Protein 9CC6 (pdb70)

Organism: Homo sapiens (NCBI:txid9606)

Structure (mmCIF, N/CA/C/O backbone):
data_9CC6
#
_entry.id   9CC6
#
_cell.length_a   38.426
_cell.length_b   42.382
_cell.length_c   40.633
_cell.angle_alpha   90.000
_cell.angle_beta   105.530
_cell.angle_gamma   90.000
#
_symmetry.space_group_name_H-M   'P 1 21 1'
#
loop_
_entity.id
_entity.type
_entity.pdbx_description
1 polymer 'G3bp1 Binder'
2 polymer 'Ras GTPase-activating protein-binding protein 1'
3 water water
#
loop_
_atom_site.group_PDB
_atom_site.id
_atom_site.type_symbol
_atom_site.label_atom_id
_atom_site.label_alt_id
_atom_site.label_comp_id
_atom_site.label_asym_id
_atom_site.label_entity_id
_atom_site.label_seq_id
_atom_site.pdbx_PDB_ins_code
_atom_site.Cartn_x
_atom_site.Cartn_y
_atom_site.Cartn_z
_atom_site.occupancy
_atom_site.B_iso_or_equiv
_atom_site.auth_seq_id
_atom_site.auth_comp_id
_atom_site.auth_asym_id
_atom_site.auth_atom_id
_atom_site.pdbx_PDB_model_num
ATOM 1 N N . MET A 1 4 ? -3.54568 1.08964 21.10986 1.000 49.30950 1 MET A N 1
ATOM 2 C CA . MET A 1 4 ? -4.27391 2.14573 21.81518 1.000 58.13476 1 MET A CA 1
ATOM 3 C C . MET A 1 4 ? -3.86694 2.31609 23.29253 1.000 62.65258 1 MET A C 1
ATOM 4 O O . MET A 1 4 ? -3.66577 3.45520 23.70946 1.000 71.05081 1 MET A O 1
ATOM 9 N N . PRO A 1 5 ? -3.75797 1.23320 24.07279 1.000 58.84758 2 PRO A N 1
ATOM 10 C CA . PRO A 1 5 ? -3.32597 1.37489 25.47515 1.000 50.22215 2 PRO A CA 1
ATOM 11 C C . PRO A 1 5 ? -2.07467 2.23333 25.57467 1.000 44.76115 2 PRO A C 1
ATOM 12 O O . PRO A 1 5 ? -1.07438 1.96620 24.89569 1.000 48.54861 2 PRO A O 1
ATOM 16 N N . PRO A 1 6 ? -2.09712 3.29890 26.38478 1.000 47.81272 3 PRO A N 1
ATOM 17 C CA . PRO A 1 6 ? -0.90313 4.16120 26.50722 1.000 40.96952 3 PRO A CA 1
ATOM 18 C C . PRO A 1 6 ? 0.35689 3.41381 26.87453 1.000 44.57631 3 PRO A C 1
ATOM 19 O O . PRO A 1 6 ? 1.44983 3.83575 26.48168 1.000 41.89742 3 PRO A O 1
ATOM 23 N N . ARG A 1 7 ? 0.23729 2.32727 27.63796 0.888 36.55884 4 ARG A N 1
ATOM 24 C CA . ARG A 1 7 ? 1.39702 1.49360 27.92189 0.888 39.45897 4 ARG A CA 1
ATOM 25 C C . ARG A 1 7 ? 1.98353 0.91913 26.63676 0.888 35.07468 4 ARG A C 1
ATOM 26 O O . ARG A 1 7 ? 3.20569 0.94115 26.43660 0.888 28.15247 4 ARG A O 1
ATOM 34 N N . VAL A 1 8 ? 1.12352 0.41694 25.74399 1.000 42.07943 5 VAL A N 1
ATOM 35 C CA . VAL A 1 8 ? 1.60035 -0.15550 24.48643 1.000 40.23988 5 VAL A CA 1
ATOM 36 C C . VAL A 1 8 ? 2.28829 0.90913 23.64270 1.000 35.60943 5 VAL A C 1
ATOM 37 O O . VAL A 1 8 ? 3.35506 0.66752 23.06478 1.000 38.91953 5 VAL A O 1
ATOM 41 N N . ARG A 1 9 ? 1.69780 2.10447 23.56303 1.000 31.87084 6 ARG A N 1
ATOM 42 C CA . ARG A 1 9 ? 2.33085 3.19136 22.81923 1.000 40.35164 6 ARG A CA 1
ATOM 43 C C . ARG A 1 9 ? 3.71657 3.50195 23.37124 1.000 42.15174 6 ARG A C 1
ATOM 44 O O . ARG A 1 9 ? 4.67799 3.67174 22.61197 1.000 37.85022 6 ARG A O 1
ATOM 52 N N . ARG A 1 10 ? 3.83054 3.58294 24.70025 1.000 39.25621 7 ARG A N 1
ATOM 53 C CA . ARG A 1 10 ? 5.09786 3.93341 25.33114 1.000 39.23740 7 ARG A CA 1
ATOM 54 C C . ARG A 1 10 ? 6.17721 2.90417 25.01732 1.000 33.82787 7 ARG A C 1
ATOM 55 O O . ARG A 1 10 ? 7.32984 3.26429 24.75108 1.000 31.01788 7 ARG A O 1
ATOM 63 N N . ARG A 1 11 ? 5.82155 1.61678 25.03574 1.000 28.91671 8 ARG A N 1
ATOM 64 C CA . ARG A 1 11 ? 6.80520 0.57921 24.74694 1.000 29.40932 8 ARG A CA 1
ATOM 65 C C . ARG A 1 11 ? 7.16541 0.55506 23.26759 1.000 31.51237 8 ARG A C 1
ATOM 66 O O . ARG A 1 11 ? 8.34275 0.42375 22.91306 1.000 31.33754 8 ARG A O 1
ATOM 74 N N . VAL A 1 12 ? 6.16783 0.68047 22.38935 1.000 33.59665 9 VAL A N 1
ATOM 75 C CA . VAL A 1 12 ? 6.44506 0.69956 20.95644 1.000 34.74408 9 VAL A CA 1
ATOM 76 C C . VAL A 1 12 ? 7.24594 1.94180 20.58565 1.000 31.78905 9 VAL A C 1
ATOM 77 O O . VAL A 1 12 ? 8.20728 1.86921 19.81007 1.000 31.87370 9 VAL A O 1
ATOM 81 N N . GLU A 1 13 ? 6.87297 3.09869 21.13859 1.000 32.67963 10 GLU A N 1
ATOM 82 C CA . GLU A 1 13 ? 7.67109 4.30191 20.92970 1.000 34.07129 10 GLU A CA 1
ATOM 83 C C . GLU A 1 13 ? 9.09702 4.11582 21.42781 1.000 33.31821 10 GLU A C 1
ATOM 84 O O . GLU A 1 13 ? 10.04102 4.63699 20.82293 1.000 38.46138 10 GLU A O 1
ATOM 90 N N . GLU A 1 14 ? 9.27570 3.36520 22.51539 1.000 30.58271 11 GLU A N 1
ATOM 91 C CA . GLU A 1 14 ? 10.61901 3.10165 23.02017 1.000 32.32566 11 GLU A CA 1
ATOM 92 C C . GLU A 1 14 ? 11.36664 2.13517 22.11028 1.000 30.65908 11 GLU A C 1
ATOM 93 O O . GLU A 1 14 ? 12.52595 2.37387 21.75190 1.000 35.48361 11 GLU A O 1
ATOM 99 N N . LEU A 1 15 ? 10.71550 1.03592 21.72262 1.000 29.29867 12 LEU A N 1
ATOM 100 C CA . LEU A 1 15 ? 11.33970 0.09742 20.79631 1.000 31.09768 12 LEU A CA 1
ATOM 101 C C . LEU A 1 15 ? 11.64897 0.75157 19.45760 1.000 28.54961 12 LEU A C 1
ATOM 102 O O . LEU A 1 15 ? 12.66111 0.42352 18.82802 1.000 27.32674 12 LEU A O 1
ATOM 107 N N . LEU A 1 16 ? 10.79576 1.67543 19.00705 1.000 30.19388 13 LEU A N 1
ATOM 108 C CA . LEU A 1 16 ? 11.08147 2.40016 17.77332 1.000 32.69713 13 LEU A CA 1
ATOM 109 C C . LEU A 1 16 ? 12.27578 3.32646 17.94491 1.000 35.34724 13 LEU A C 1
ATOM 110 O O . LEU A 1 16 ? 13.08467 3.48277 17.02244 1.000 37.71851 13 LEU A O 1
ATOM 115 N N . ARG A 1 17 ? 12.40263 3.95290 19.11592 1.000 34.78131 14 ARG A N 1
ATOM 116 C CA . ARG A 1 17 ? 13.53496 4.84176 19.34037 1.000 36.71700 14 ARG A CA 1
ATOM 117 C C . ARG A 1 17 ? 14.84185 4.06451 19.41173 1.000 30.15098 14 ARG A C 1
ATOM 118 O O . ARG A 1 17 ? 15.88219 4.55953 18.96754 1.000 31.41901 14 ARG A O 1
ATOM 126 N N . ARG A 1 18 ? 14.81323 2.84467 19.95441 1.000 31.63620 15 ARG A N 1
ATOM 127 C CA . ARG A 1 18 ? 15.98949 1.98643 19.86077 1.000 35.45086 15 ARG A CA 1
ATOM 128 C C . ARG A 1 18 ? 16.24039 1.57319 18.41555 1.000 39.40266 15 ARG A C 1
ATOM 129 O O . ARG A 1 18 ? 17.39471 1.44359 17.99216 1.000 42.41382 15 ARG A O 1
ATOM 137 N N . ALA A 1 19 ? 15.16843 1.37167 17.64236 1.000 37.53590 16 ALA A N 1
ATOM 138 C CA . ALA A 1 19 ? 15.31750 0.99604 16.24014 1.000 39.69859 16 ALA A CA 1
ATOM 139 C C . ALA A 1 19 ? 15.97342 2.11034 15.43621 1.000 38.74707 16 ALA A C 1
ATOM 140 O O . ALA A 1 19 ? 16.83272 1.84660 14.58771 1.000 39.57386 16 ALA A O 1
ATOM 142 N N . ARG A 1 20 ? 15.58280 3.36216 15.68558 1.000 37.11518 17 ARG A N 1
ATOM 143 C CA . ARG A 1 20 ? 16.18707 4.47051 14.95662 1.000 29.28046 17 ARG A CA 1
ATOM 144 C C . ARG A 1 20 ? 17.60016 4.75764 15.44574 1.000 36.46838 17 ARG A C 1
ATOM 145 O O . ARG A 1 20 ? 18.41547 5.29958 14.69182 1.000 40.98068 17 ARG A O 1
ATOM 153 N N . GLU A 1 21 ? 17.91147 4.40286 16.69427 1.000 39.35449 18 GLU A N 1
ATOM 154 C CA . GLU A 1 21 ? 19.29348 4.47844 17.15600 1.000 42.16328 18 GLU A CA 1
ATOM 155 C C . GLU A 1 21 ? 20.17143 3.50293 16.38763 1.000 38.83210 18 GLU A C 1
ATOM 156 O O . GLU A 1 21 ? 21.21056 3.88097 15.83500 1.000 47.24723 18 GLU A O 1
ATOM 162 N N . LEU A 1 22 ? 19.76140 2.23517 16.34284 1.000 37.92505 19 LEU A N 1
ATOM 163 C CA . LEU A 1 22 ? 20.56756 1.21699 15.68244 1.000 38.16180 19 LEU A CA 1
ATOM 164 C C . LEU A 1 22 ? 20.71525 1.50778 14.19482 1.000 44.88290 19 LEU A C 1
ATOM 165 O O . LEU A 1 22 ? 21.79223 1.30729 13.62261 1.000 49.82095 19 LEU A O 1
ATOM 170 N N . ALA A 1 23 ? 19.64705 1.99494 13.55576 1.000 38.45394 20 ALA A N 1
ATOM 171 C CA . ALA A 1 23 ? 19.69379 2.27328 12.12250 1.000 45.31440 20 ALA A CA 1
ATOM 172 C C . ALA A 1 23 ? 20.80033 3.26552 11.78732 1.000 44.16293 20 ALA A C 1
ATOM 173 O O . ALA A 1 23 ? 21.56232 3.06425 10.83468 1.000 43.64453 20 ALA A O 1
ATOM 175 N N . GLU A 1 24 ? 20.91311 4.34196 12.56684 1.000 39.94432 21 GLU A N 1
ATOM 176 C CA . GLU A 1 24 ? 21.97276 5.30984 12.31007 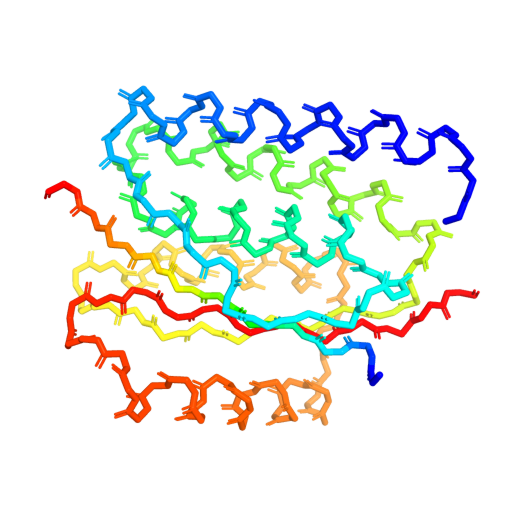1.000 49.60516 21 GLU A CA 1
ATOM 177 C C . GLU A 1 24 ? 23.32794 4.81465 12.80256 1.000 51.09789 21 GLU A C 1
ATOM 178 O O . GLU A 1 24 ? 24.35936 5.18045 12.22661 1.000 55.94156 21 GLU A O 1
ATOM 184 N N . GLU A 1 25 ? 23.35117 3.99105 13.85671 0.880 41.21367 22 GLU A N 1
ATOM 185 C CA . GLU A 1 25 ? 24.59767 3.34263 14.25437 0.880 43.26679 22 GLU A CA 1
ATOM 186 C C . GLU A 1 25 ? 25.15538 2.48334 13.12895 0.880 47.80605 22 GLU A C 1
ATOM 187 O O . GLU A 1 25 ? 26.37673 2.33946 13.00036 0.880 50.27558 22 GLU A O 1
ATOM 193 N N . LEU A 1 26 ? 24.27803 1.90821 12.30832 1.000 49.67829 23 LEU A N 1
ATOM 194 C CA . LEU A 1 26 ? 24.67334 1.08675 11.17590 1.000 51.29273 23 LEU A CA 1
ATOM 195 C C . LEU A 1 26 ? 24.66790 1.84735 9.85732 1.000 48.96500 23 LEU A C 1
ATOM 196 O O . LEU A 1 26 ? 25.17714 1.32574 8.86215 1.000 50.07500 23 LEU A O 1
ATOM 201 N N . GLY A 1 27 ? 24.10810 3.05419 9.82243 1.000 45.17215 24 GLY A N 1
ATOM 202 C CA . GLY A 1 27 ? 24.05779 3.81557 8.58956 1.000 43.08513 24 GLY A CA 1
ATOM 203 C C . GLY A 1 27 ? 22.96829 3.38947 7.63355 1.000 48.47756 24 GLY A C 1
ATOM 204 O O . GLY A 1 27 ? 23.08843 3.61107 6.42380 1.000 56.87237 24 GLY A O 1
ATOM 205 N N . ILE A 1 28 ? 21.90537 2.78253 8.14276 1.000 50.80886 25 ILE A N 1
ATOM 206 C CA . ILE A 1 28 ? 20.80181 2.28151 7.33426 1.000 47.45292 25 ILE A CA 1
ATOM 207 C C . ILE A 1 28 ? 19.68560 3.31080 7.36469 1.000 49.56598 25 ILE A C 1
ATOM 208 O O . ILE A 1 28 ? 19.35765 3.85471 8.42594 1.000 48.01206 25 ILE A O 1
ATOM 213 N N . ARG A 1 29 ? 19.11480 3.60126 6.20071 0.905 51.49174 26 ARG A N 1
ATOM 214 C CA . ARG A 1 29 ? 18.09325 4.63020 6.06951 0.905 43.67826 26 ARG A CA 1
ATOM 215 C C . ARG A 1 29 ? 16.74981 3.98470 5.77961 0.905 44.78781 26 ARG A C 1
ATOM 216 O O . ARG A 1 29 ? 16.63232 3.17842 4.85222 0.905 50.04505 26 ARG A O 1
ATOM 224 N N . VAL A 1 30 ? 15.74224 4.35189 6.56564 1.000 42.63789 27 VAL A N 1
ATOM 225 C CA . VAL A 1 30 ? 14.37823 3.87576 6.38690 1.000 41.36734 27 VAL A CA 1
ATOM 226 C C . VAL A 1 30 ? 13.49685 5.08644 6.12047 1.000 47.62689 27 VAL A C 1
ATOM 227 O O . VAL A 1 30 ? 13.62688 6.11830 6.79083 1.000 47.58303 27 VAL A O 1
ATOM 231 N N . GLU A 1 31 ? 12.64159 4.98143 5.10972 0.771 34.35010 28 GLU A N 1
ATOM 232 C CA . GLU A 1 31 ? 11.66994 6.02253 4.80120 0.771 38.23832 28 GLU A CA 1
ATOM 233 C C . GLU A 1 31 ? 10.29233 5.37853 4.75467 0.771 38.66928 28 GLU A C 1
ATOM 234 O O . GLU A 1 31 ? 9.95765 4.67806 3.79266 0.771 40.70891 28 GLU A O 1
ATOM 240 N N . VAL A 1 32 ? 9.50743 5.60189 5.80592 1.000 38.42413 29 VAL A N 1
ATOM 241 C CA . VAL A 1 32 ? 8.12173 5.15487 5.85512 1.000 38.03896 29 VAL A CA 1
ATOM 242 C C . VAL A 1 32 ? 7.32980 5.93647 4.81647 1.000 41.30056 29 VAL A C 1
ATOM 243 O O . VAL A 1 32 ? 6.87308 7.05544 5.07778 1.000 41.46413 29 VAL A O 1
ATOM 247 N N . LEU A 1 33 ? 7.17200 5.34763 3.62847 1.000 39.52477 30 LEU A N 1
ATOM 248 C CA . LEU A 1 33 ? 6.53917 6.05140 2.51783 1.000 39.42375 30 LEU A CA 1
ATOM 249 C C . LEU A 1 33 ? 5.11805 6.47500 2.85807 1.000 45.23768 30 LEU A C 1
ATOM 250 O O . LEU A 1 33 ? 4.72070 7.61528 2.59223 1.000 52.52234 30 LEU A O 1
ATOM 255 N N . GLU A 1 34 ? 4.33724 5.56913 3.43857 0.959 45.38944 31 GLU A N 1
ATOM 256 C CA . GLU A 1 34 ? 2.91062 5.78402 3.61307 0.959 44.66507 31 GLU A CA 1
ATOM 257 C C . GLU A 1 34 ? 2.42771 4.91713 4.76353 0.959 42.30927 31 GLU A C 1
ATOM 258 O O . GLU A 1 34 ? 2.89327 3.78764 4.93218 0.959 44.35142 31 GLU A O 1
ATOM 264 N N . VAL A 1 35 ? 1.48804 5.44705 5.53923 1.000 42.94238 32 VAL A N 1
ATOM 265 C CA . VAL A 1 35 ? 0.94708 4.73470 6.68767 1.000 45.28190 32 VAL A CA 1
ATOM 266 C C . VAL A 1 35 ? -0.39011 5.36745 7.04105 1.000 42.38524 32 VAL A C 1
ATOM 267 O O . VAL A 1 35 ? -0.55620 6.58491 6.94149 1.000 42.66294 32 VAL A O 1
ATOM 271 N N . ASP A 1 36 ? -1.35389 4.53300 7.41045 1.000 41.28793 33 ASP A N 1
ATOM 272 C CA . ASP A 1 36 ? -2.58346 5.03396 8.00121 1.000 44.30684 33 ASP A CA 1
ATOM 273 C C . ASP A 1 36 ? -2.22575 5.78338 9.27816 1.000 49.13697 33 ASP A C 1
ATOM 274 O O . ASP A 1 36 ? -1.63255 5.18696 10.18693 1.000 45.63637 33 ASP A O 1
ATOM 279 N N . PRO A 1 37 ? -2.55723 7.07146 9.39125 1.000 57.06703 34 PRO A N 1
ATOM 280 C CA . PRO A 1 37 ? -2.22695 7.81240 10.62131 1.000 46.94322 34 PRO A CA 1
ATOM 281 C C . PRO A 1 37 ? -2.89455 7.26106 11.86895 1.000 46.82563 34 PRO A C 1
ATOM 282 O O . PRO A 1 37 ? -2.40977 7.52118 12.97768 1.000 58.39218 34 PRO A O 1
ATOM 286 N N . GLU A 1 3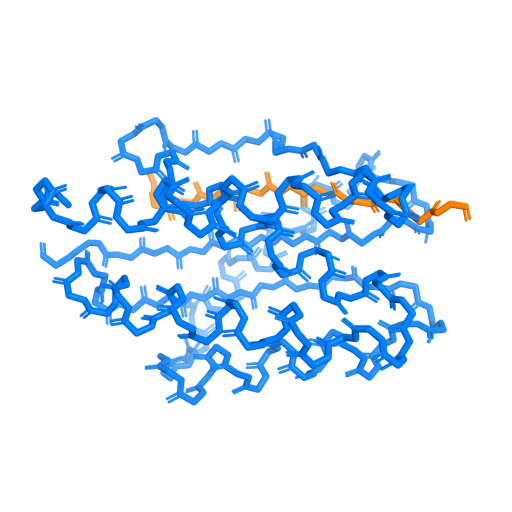8 ? -3.99439 6.51636 11.73083 0.821 50.20223 35 GLU A N 1
ATOM 287 C CA . GLU A 1 38 ? -4.61151 5.88758 12.89224 0.821 49.81183 35 GLU A CA 1
ATOM 288 C C . GLU A 1 38 ? -3.72307 4.80996 13.49994 0.821 52.22596 35 GLU A C 1
ATOM 289 O O . GLU A 1 38 ? -3.95322 4.40436 14.64506 0.821 55.44222 35 GLU A O 1
ATOM 295 N N . TYR A 1 39 ? -2.72638 4.33099 12.75696 1.000 50.02598 36 TYR A N 1
ATOM 296 C CA . TYR A 1 39 ? -1.82338 3.27967 13.21229 1.000 40.97454 36 TYR A CA 1
ATOM 297 C C . TYR A 1 39 ? -0.39805 3.60678 12.79761 1.000 30.73507 36 TYR A C 1
ATOM 298 O O . TYR A 1 39 ? 0.36509 2.73226 12.37714 1.000 46.67443 36 TYR A O 1
ATOM 307 N N . GLU A 1 40 ? -0.02154 4.87996 12.92060 1.000 30.16219 37 GLU A N 1
ATOM 308 C CA . GLU A 1 40 ? 1.28711 5.32702 12.45634 1.000 35.46994 37 GLU A CA 1
ATOM 309 C C . GLU A 1 40 ? 2.40967 4.66406 13.24087 1.000 33.73653 37 GLU A C 1
ATOM 310 O O . GLU A 1 40 ? 3.30268 4.03679 12.66125 1.000 38.46841 37 GLU A O 1
ATOM 316 N N . LEU A 1 41 ? 2.37682 4.79568 14.56884 1.000 29.71531 38 LEU A N 1
ATOM 317 C CA . LEU A 1 41 ? 3.47015 4.29886 15.39847 1.000 32.63395 38 LEU A CA 1
ATOM 318 C C . LEU A 1 41 ? 3.64482 2.79519 15.24605 1.000 27.30656 38 LEU A C 1
ATOM 319 O O . LEU A 1 41 ? 4.77099 2.30010 15.11895 1.000 32.99125 38 LEU A O 1
ATOM 324 N N . GLU A 1 42 ? 2.53943 2.05441 15.25841 1.000 21.99445 39 GLU A N 1
ATOM 325 C CA . GLU A 1 42 ? 2.59530 0.60647 15.09397 1.000 28.39098 39 GLU A CA 1
ATOM 326 C C . GLU A 1 42 ? 3.26662 0.23306 13.77639 1.000 31.10949 39 GLU A C 1
ATOM 327 O O . GLU A 1 42 ? 4.28044 -0.47548 13.75238 1.000 34.13865 39 GLU A O 1
ATOM 333 N N . LEU A 1 43 ? 2.71417 0.72184 12.66459 1.000 27.81758 40 LEU A N 1
ATOM 334 C CA . LEU A 1 43 ? 3.26651 0.41043 11.35190 1.000 29.25699 40 LEU A CA 1
ATOM 335 C C . LEU A 1 43 ? 4.70054 0.91165 11.21666 1.000 30.35676 40 LEU A C 1
ATOM 336 O O . LEU A 1 43 ? 5.56894 0.19444 10.70719 1.000 35.86101 40 LEU A O 1
ATOM 341 N N . THR A 1 44 ? 4.97549 2.12874 11.69203 1.000 27.59808 41 THR A N 1
ATOM 342 C CA . THR A 1 44 ? 6.32518 2.67655 11.58139 1.000 28.20676 41 THR A CA 1
ATOM 343 C C . THR A 1 44 ? 7.34203 1.79938 12.29837 1.000 26.66155 41 THR A C 1
ATOM 344 O O . THR A 1 44 ? 8.45136 1.58744 11.79529 1.000 27.02092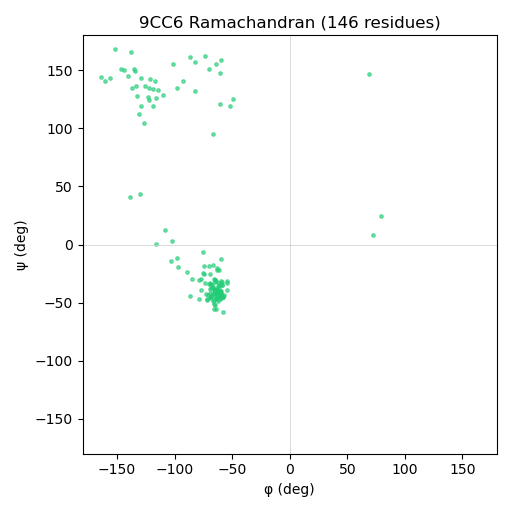 41 THR A O 1
ATOM 348 N N . ALA A 1 45 ? 6.98293 1.27502 13.47345 1.000 29.73823 42 ALA A N 1
ATOM 349 C CA . ALA A 1 45 ? 7.93728 0.47931 14.23810 1.000 22.71142 42 ALA A CA 1
ATOM 350 C C . ALA A 1 45 ? 8.19630 -0.86241 13.56974 1.000 22.68291 42 ALA A C 1
ATOM 351 O O . ALA A 1 45 ? 9.34798 -1.30476 13.47667 1.000 23.52555 42 ALA A O 1
ATOM 353 N N . VAL A 1 46 ? 7.13880 -1.52490 13.10038 1.000 21.66758 43 VAL A N 1
ATOM 354 C CA . VAL A 1 46 ? 7.31237 -2.78677 12.38684 1.000 26.37597 43 VAL A CA 1
ATOM 355 C C . VAL A 1 46 ? 8.08700 -2.56241 11.09482 1.000 27.10359 43 VAL A C 1
ATOM 356 O O . VAL A 1 46 ? 9.02726 -3.30152 10.77906 1.000 25.66622 43 VAL A O 1
ATOM 360 N N . ILE A 1 47 ? 7.70980 -1.53030 10.33345 1.000 26.22586 44 ILE A N 1
ATOM 361 C CA . ILE A 1 47 ? 8.35976 -1.27215 9.04890 1.000 27.52318 44 ILE A CA 1
ATOM 362 C C . ILE A 1 47 ? 9.83140 -0.93329 9.24979 1.000 28.78610 44 ILE A C 1
ATOM 363 O O . ILE A 1 47 ? 10.69840 -1.40123 8.50268 1.000 32.08740 44 ILE A O 1
ATOM 368 N N . THR A 1 48 ? 10.13952 -0.12534 10.26615 1.000 25.84369 45 THR A N 1
ATOM 369 C CA . THR A 1 48 ? 11.52776 0.25240 10.51284 1.000 27.19674 45 THR A CA 1
ATOM 370 C C . THR A 1 48 ? 12.35243 -0.93988 10.98612 1.000 29.52288 45 THR A C 1
ATOM 371 O O . THR A 1 48 ? 13.47590 -1.15361 10.51316 1.000 28.74517 45 THR A O 1
ATOM 375 N N . LEU A 1 49 ? 11.81391 -1.72862 11.91876 1.000 27.65784 46 LEU A N 1
ATOM 376 C CA . LEU A 1 49 ? 12.55491 -2.88145 12.41834 1.000 24.00804 46 LEU A CA 1
ATOM 377 C C . LEU A 1 49 ? 12.69283 -3.95857 11.35041 1.000 28.11030 46 LEU A C 1
ATOM 378 O O . LEU A 1 49 ? 13.77792 -4.52592 11.17188 1.000 30.53493 46 LEU A O 1
ATOM 383 N N . ALA A 1 50 ? 11.60924 -4.25019 10.62444 1.000 31.52973 47 ALA A N 1
ATOM 384 C CA . ALA A 1 50 ? 11.68683 -5.24486 9.55740 1.000 27.61764 47 ALA A CA 1
ATOM 385 C C . ALA A 1 50 ? 12.70277 -4.83886 8.49922 1.000 27.01121 47 ALA A C 1
ATOM 386 O O . ALA A 1 50 ? 13.47065 -5.67544 8.01074 1.000 31.97393 47 ALA A O 1
ATOM 388 N N . ILE A 1 51 ? 12.72718 -3.55630 8.13773 1.000 29.28587 48 ILE A N 1
ATOM 389 C CA . ILE A 1 51 ? 13.70883 -3.07464 7.17165 1.000 31.49313 48 ILE A CA 1
ATOM 390 C C . ILE A 1 51 ? 15.11427 -3.17270 7.74857 1.000 32.57063 48 ILE A C 1
ATOM 391 O O . ILE A 1 51 ? 16.04072 -3.66267 7.09269 1.000 32.07649 48 ILE A O 1
ATOM 396 N N . LEU A 1 52 ? 15.29324 -2.70570 8.98569 1.000 33.62265 49 LEU A N 1
ATOM 397 C CA . LEU A 1 52 ? 16.61863 -2.71472 9.59271 1.000 31.00782 49 LEU A CA 1
ATOM 398 C C . LEU A 1 52 ? 17.14974 -4.13515 9.73447 1.000 34.39893 49 LEU A C 1
ATOM 399 O O . LEU A 1 52 ? 18.35217 -4.37327 9.57795 1.000 37.56233 49 LEU A O 1
ATOM 404 N N . ALA A 1 53 ? 16.26558 -5.09519 10.02132 1.000 30.84922 50 ALA A N 1
ATOM 405 C CA . ALA A 1 53 ? 16.69789 -6.47937 10.18266 1.000 29.72498 50 ALA A CA 1
ATOM 406 C C . ALA A 1 53 ? 17.15608 -7.09055 8.86317 1.000 38.18738 50 ALA A C 1
ATOM 407 O O . ALA A 1 53 ? 18.06543 -7.92806 8.85512 1.000 45.61069 50 ALA A O 1
ATOM 409 N N . VAL A 1 54 ? 16.54768 -6.69474 7.74251 1.000 28.58167 51 VAL A N 1
ATOM 410 C CA . VAL A 1 54 ? 16.99152 -7.22140 6.45539 1.000 31.35200 51 VAL A CA 1
ATOM 411 C C . VAL A 1 54 ? 18.32400 -6.60230 6.05434 1.000 40.46982 51 VAL A C 1
ATOM 412 O O . VAL A 1 54 ? 19.15887 -7.25945 5.41813 1.000 45.91896 51 VAL A O 1
ATOM 416 N N . LEU A 1 55 ? 18.55751 -5.34492 6.42973 1.000 39.32976 52 LEU A N 1
ATOM 417 C CA . LEU A 1 55 ? 19.71796 -4.60420 5.95656 1.000 43.14010 52 LEU A CA 1
ATOM 418 C C . LEU A 1 55 ? 20.89185 -4.61592 6.92565 1.000 38.50976 52 LEU A C 1
ATOM 419 O O . LEU A 1 55 ? 22.01958 -4.33737 6.50388 1.000 47.29412 52 LEU A O 1
ATOM 424 N N . ALA A 1 56 ? 20.66139 -4.92381 8.20275 1.000 39.62355 53 ALA A N 1
ATOM 425 C CA . ALA A 1 56 ? 21.73855 -4.91869 9.17999 1.000 42.57859 53 ALA A CA 1
ATOM 426 C C . ALA A 1 56 ? 22.77918 -5.98429 8.83763 1.000 45.89227 53 ALA A C 1
ATOM 427 O O . ALA A 1 56 ? 22.47431 -6.96683 8.15409 1.000 46.94643 53 ALA A O 1
ATOM 429 N N . PRO A 1 57 ? 24.01943 -5.80268 9.28573 1.000 48.24172 54 PRO A N 1
ATOM 430 C CA . PRO A 1 57 ? 25.01118 -6.86069 9.12237 1.000 44.24846 54 PRO A CA 1
ATOM 431 C C . PRO A 1 57 ? 24.55787 -8.11684 9.83677 1.000 51.07940 54 PRO A C 1
ATOM 432 O O . PRO A 1 57 ? 23.87742 -8.05305 10.87597 1.000 38.85232 54 PRO A O 1
ATOM 436 N N . PRO A 1 58 ? 24.91097 -9.29482 9.30842 1.000 52.05308 55 PRO A N 1
ATOM 437 C CA . PRO A 1 58 ? 24.42476 -10.54504 9.91554 1.000 47.14100 55 PRO A CA 1
ATOM 438 C C . PRO A 1 58 ? 24.74125 -10.67064 11.39506 1.000 51.68931 55 PRO A C 1
ATOM 439 O O . PRO A 1 58 ? 23.94167 -11.24828 12.14183 1.000 55.42227 55 PRO A O 1
ATOM 443 N N . GLU A 1 59 ? 25.87753 -10.13982 11.84971 0.675 45.52703 56 GLU A N 1
ATOM 444 C CA . GLU A 1 59 ? 26.21645 -10.24699 13.26293 0.675 49.61633 56 GLU A CA 1
ATOM 445 C C . GLU A 1 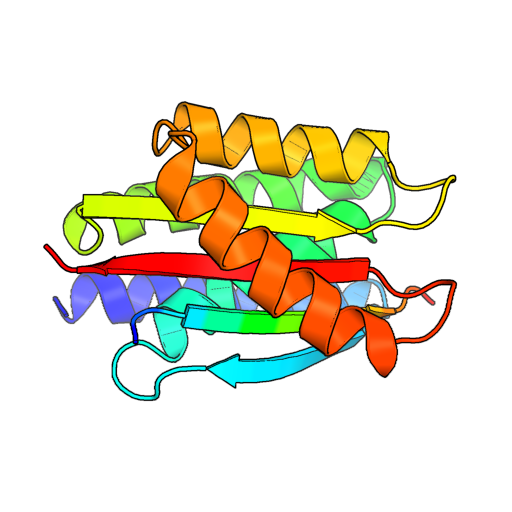59 ? 25.38369 -9.31183 14.12814 0.675 48.62274 56 GLU A C 1
ATOM 446 O O . GLU A 1 59 ? 25.29990 -9.52319 15.34229 0.675 47.01370 56 GLU A O 1
ATOM 452 N N . ARG A 1 60 ? 24.77074 -8.28869 13.53628 1.000 46.54986 57 ARG A N 1
ATOM 453 C CA . ARG A 1 60 ? 23.94251 -7.33709 14.26431 1.000 42.03677 57 ARG A CA 1
ATOM 454 C C . ARG A 1 60 ? 22.45185 -7.58997 14.08460 1.000 37.26879 57 ARG A C 1
ATOM 455 O O . ARG A 1 60 ? 21.63874 -6.82591 14.61438 1.000 30.14680 57 ARG A O 1
ATOM 463 N N . GLN A 1 61 ? 22.07472 -8.64374 13.35761 1.000 33.57546 58 GLN A N 1
ATOM 464 C CA . GLN A 1 61 ? 20.67791 -8.83456 12.98889 1.000 31.31339 58 GLN A CA 1
ATOM 465 C C . GLN A 1 61 ? 19.83875 -9.40137 14.12541 1.000 32.15236 58 GLN A C 1
ATOM 466 O O . GLN A 1 61 ? 18.64117 -9.10672 14.20123 1.000 33.96728 58 GLN A O 1
ATOM 472 N N . ASP A 1 62 ? 20.42758 -10.20816 15.01155 1.000 35.33358 59 ASP A N 1
ATOM 473 C CA . ASP A 1 62 ? 19.64038 -10.77480 16.10285 1.000 36.78363 59 ASP A CA 1
ATOM 474 C C . ASP A 1 62 ? 19.13006 -9.69141 17.04315 1.000 37.77967 59 ASP A C 1
ATOM 475 O O . ASP A 1 62 ? 17.98835 -9.75964 17.51232 1.000 42.54413 59 ASP A O 1
ATOM 480 N N . GLU A 1 63 ? 19.96078 -8.68723 17.33888 1.000 35.53632 60 GLU A N 1
ATOM 481 C CA . GLU A 1 63 ? 19.50840 -7.59679 18.19824 1.000 34.21915 60 GLU A CA 1
ATOM 482 C C . GLU A 1 63 ? 18.32299 -6.86731 17.57797 1.000 31.15715 60 GLU A C 1
ATOM 483 O O . GLU A 1 63 ? 17.36398 -6.51874 18.27614 1.000 31.42735 60 GLU A O 1
ATOM 489 N N . VAL A 1 64 ? 18.36492 -6.63451 16.26520 1.000 29.89688 61 VAL A N 1
ATOM 490 C CA . VAL A 1 64 ? 17.21019 -6.05842 15.58395 1.000 30.38243 61 VAL A CA 1
ATOM 491 C C . VAL A 1 64 ? 16.04980 -7.04621 15.59212 1.000 29.44817 61 VAL A C 1
ATOM 492 O O . VAL A 1 64 ? 14.91455 -6.69394 15.93390 1.000 28.76822 61 VAL A O 1
ATOM 496 N N . LEU A 1 65 ? 16.31881 -8.30116 15.21638 1.000 30.92379 62 LEU A N 1
ATOM 497 C CA . LEU A 1 65 ? 15.27819 -9.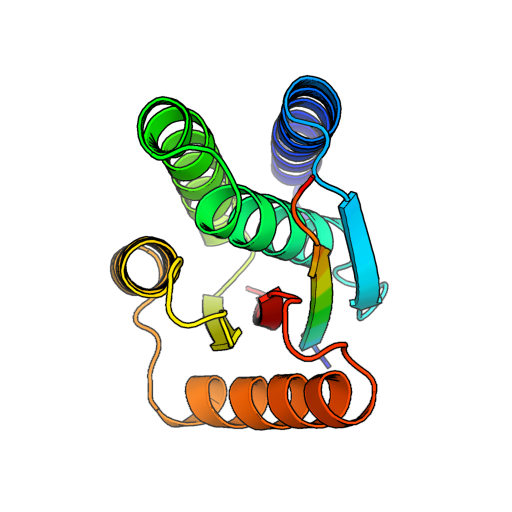32377 15.25462 1.000 31.31412 62 LEU A CA 1
ATOM 498 C C . LEU A 1 65 ? 14.71307 -9.48873 16.65666 1.000 32.50571 62 LEU A C 1
ATOM 499 O O . LEU A 1 65 ? 13.51636 -9.75454 16.81698 1.000 35.97879 62 LEU A O 1
ATOM 504 N N . GLU A 1 66 ? 15.54998 -9.33001 17.68210 1.000 31.58883 63 GLU A N 1
ATOM 505 C CA . GLU A 1 66 ? 15.04342 -9.34821 19.04875 1.000 32.74403 63 GLU A CA 1
ATOM 506 C C . GLU A 1 66 ? 14.10337 -8.17108 19.28898 1.000 36.19551 63 GLU A C 1
ATOM 507 O O . GLU A 1 66 ? 13.00514 -8.33992 19.83159 1.000 38.69409 63 GLU A O 1
ATOM 513 N N . LEU A 1 67 ? 14.50988 -6.97039 18.86251 1.000 29.12952 64 LEU A N 1
ATOM 514 C CA . LEU A 1 67 ? 13.63961 -5.80290 18.97499 1.000 30.19366 64 LEU A CA 1
ATOM 515 C C . LEU A 1 67 ? 12.31054 -6.02229 18.25923 1.000 32.18097 64 LEU A C 1
ATOM 516 O O . LEU A 1 67 ? 11.24850 -5.66929 18.78641 1.000 30.69806 64 LEU A O 1
ATOM 521 N N . LEU A 1 68 ? 12.34565 -6.59545 17.05293 1.000 29.82500 65 LEU A N 1
ATOM 522 C CA . LEU A 1 68 ? 11.10352 -6.82150 16.31911 1.000 31.16926 65 LEU A CA 1
ATOM 523 C C . LEU A 1 68 ? 10.22369 -7.84691 17.02593 1.000 30.21033 65 LEU A C 1
ATOM 524 O O . LEU A 1 68 ? 8.99486 -7.71225 17.03696 1.000 29.31854 65 LEU A O 1
ATOM 529 N N . ARG A 1 69 ? 10.83220 -8.87198 17.62976 1.000 25.78121 66 ARG A N 1
ATOM 530 C CA . ARG A 1 69 ? 10.06099 -9.83394 18.41461 1.000 34.93218 66 ARG A CA 1
ATOM 531 C C . ARG A 1 69 ? 9.35630 -9.14965 19.58169 1.000 28.32523 66 ARG A C 1
ATOM 532 O O . ARG A 1 69 ? 8.16372 -9.37379 19.82153 1.000 28.26808 66 ARG A O 1
ATOM 540 N N . GLU A 1 70 ? 10.08416 -8.30845 20.32221 1.000 29.96783 67 GLU A N 1
ATOM 541 C CA . GLU A 1 70 ? 9.46817 -7.55183 21.40691 1.000 2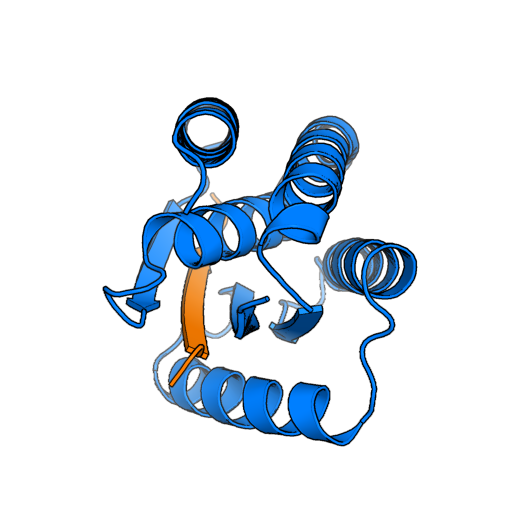4.83559 67 GLU A CA 1
ATOM 542 C C . GLU A 1 70 ? 8.32940 -6.68196 20.89056 1.000 29.85292 67 GLU A C 1
ATOM 543 O O . GLU A 1 70 ? 7.25350 -6.62744 21.49948 1.000 35.31979 67 GLU A O 1
ATOM 549 N N . THR A 1 71 ? 8.54335 -6.00220 19.75992 1.000 29.10813 68 THR A N 1
ATOM 550 C CA . THR A 1 71 ? 7.49310 -5.15754 19.19977 1.000 28.61529 68 THR A CA 1
ATOM 551 C C . THR A 1 71 ? 6.25800 -5.97596 18.85035 1.000 29.30471 68 THR A C 1
ATOM 552 O O . THR A 1 71 ? 5.13026 -5.57380 19.15997 1.000 30.47363 68 THR A O 1
ATOM 556 N N . LEU A 1 72 ? 6.45306 -7.14084 18.22576 1.000 33.74099 69 LEU A N 1
ATOM 557 C CA . LEU A 1 72 ? 5.31727 -7.96291 17.81606 1.000 29.96683 69 LEU A CA 1
ATOM 558 C C . LEU A 1 72 ? 4.54594 -8.49239 19.02040 1.000 31.18330 69 LEU A C 1
ATOM 559 O O . LEU A 1 72 ? 3.31091 -8.55681 18.99002 1.000 32.68373 69 LEU A O 1
ATOM 564 N N . LYS A 1 73 ? 5.25108 -8.86567 20.09378 0.781 32.32191 70 LYS A N 1
ATOM 565 C CA . LYS A 1 73 ? 4.56742 -9.34150 21.29476 0.781 33.46665 70 LYS A CA 1
ATOM 566 C C . LYS A 1 73 ? 3.72757 -8.24092 21.92551 0.781 31.79814 70 LYS A C 1
ATOM 567 O O . LYS A 1 73 ? 2.61874 -8.49461 22.41075 0.781 41.17003 70 LYS A O 1
ATOM 573 N N . THR A 1 74 ? 4.24573 -7.01351 21.94301 1.000 29.50888 71 THR A N 1
ATOM 574 C CA . THR A 1 74 ? 3.47684 -5.89979 22.48495 1.000 35.22351 71 THR A CA 1
ATOM 575 C C . THR A 1 74 ? 2.29583 -5.56524 21.58283 1.000 36.87601 71 THR A C 1
ATOM 576 O O . THR A 1 74 ? 1.16877 -5.38837 22.05876 1.000 43.74785 71 THR A O 1
ATOM 580 N N . LEU A 1 75 ? 2.53197 -5.48589 20.27107 1.000 42.00251 72 LEU A N 1
ATOM 581 C CA . LEU A 1 75 ? 1.44514 -5.20150 19.340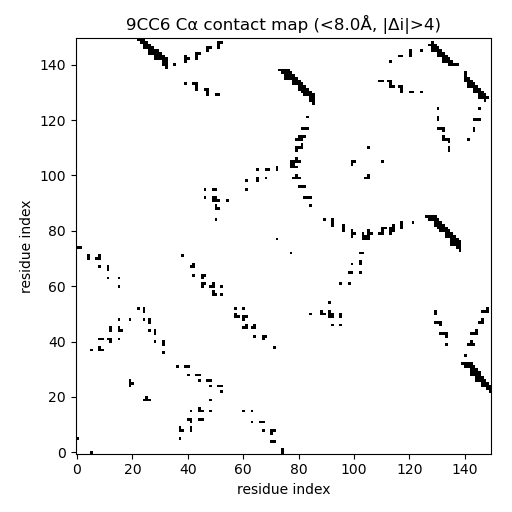78 1.000 39.58242 72 LEU A CA 1
ATOM 582 C C . LEU A 1 75 ? 0.38214 -6.29064 19.34696 1.000 40.27780 72 LEU A C 1
ATOM 583 O O . LEU A 1 75 ? -0.76153 -6.02438 18.96553 1.000 44.43113 72 LEU A O 1
ATOM 588 N N . SER A 1 76 ? 0.72729 -7.50378 19.78941 1.000 46.83485 73 SER A N 1
ATOM 589 C CA . SER A 1 76 ? -0.23358 -8.60015 19.88160 1.000 45.35197 73 SER A CA 1
ATOM 590 C C . SER A 1 76 ? -1.40917 -8.28477 20.79521 1.000 46.30601 73 SER A C 1
ATOM 591 O O . SER A 1 76 ? -2.39379 -9.03235 20.79198 1.000 53.32636 73 SER A O 1
ATOM 594 N N . GLU A 1 77 ? -1.32849 -7.21094 21.57830 1.000 52.24557 74 GLU A N 1
ATOM 595 C CA . GLU A 1 77 ? -2.43759 -6.77579 22.41406 1.000 55.51365 74 GLU A CA 1
ATOM 596 C C . GLU A 1 77 ? -3.37886 -5.81656 21.70072 1.000 57.24540 74 GLU A C 1
ATOM 597 O O . GLU A 1 77 ? -4.54588 -5.70989 22.09342 1.000 62.57287 74 GLU A O 1
ATOM 603 N N . VAL A 1 78 ? -2.90209 -5.11379 20.67430 1.000 53.21190 75 VAL A N 1
ATOM 604 C CA . VAL A 1 78 ? -3.71187 -4.15982 19.92790 1.000 53.19903 75 VAL A CA 1
ATOM 605 C C . VAL A 1 78 ? -3.89232 -4.56137 18.47472 1.000 55.10626 75 VAL A C 1
ATOM 606 O O . VAL A 1 78 ? -4.54277 -3.83090 17.71823 1.000 52.39598 75 VAL A O 1
ATOM 610 N N . VAL A 1 79 ? -3.33398 -5.69486 18.05818 1.000 47.73084 76 VAL A N 1
ATOM 611 C CA . VAL A 1 79 ? -3.36890 -6.13225 16.66828 1.000 48.44556 76 VAL A CA 1
ATOM 612 C C . VAL A 1 79 ? -3.87550 -7.56684 16.63691 1.000 48.85255 76 VAL A C 1
ATOM 613 O O . VAL A 1 79 ? -3.25732 -8.45814 17.23203 1.000 48.71073 76 VAL A O 1
ATOM 617 N N . GLU A 1 80 ? -5.00207 -7.78733 15.95230 0.745 48.53292 77 GLU A N 1
ATOM 618 C CA . GLU A 1 80 ? -5.54455 -9.13705 15.82350 0.745 47.54991 77 GLU A CA 1
ATOM 619 C C . GLU A 1 80 ? -4.68882 -9.98691 14.89354 0.745 44.10613 77 GLU A C 1
ATOM 620 O O . GLU A 1 80 ? -4.34907 -11.13098 15.21631 0.745 47.03232 77 GLU A O 1
ATOM 626 N N . SER A 1 81 ? -4.33832 -9.44857 13.72956 1.000 53.85880 78 SER A N 1
ATOM 627 C CA . SER A 1 81 ? -3.46126 -10.13613 12.79621 1.000 58.86092 78 SER A CA 1
ATOM 628 C C . SER A 1 81 ? -2.56111 -9.11409 12.12047 1.000 47.05685 78 SER A C 1
ATOM 629 O O . SER A 1 81 ? -2.93473 -7.95178 11.94608 1.000 40.66951 78 SER A O 1
ATOM 632 N N . LEU A 1 82 ? -1.36587 -9.56157 11.74729 1.000 48.57256 79 LEU A N 1
ATOM 633 C CA . LEU A 1 82 ? -0.38477 -8.70935 11.09744 1.000 44.44714 79 LEU A CA 1
ATOM 634 C C . LEU A 1 82 ? 0.25480 -9.46850 9.94578 1.000 48.39982 79 LEU A C 1
ATOM 635 O O . LEU A 1 82 ? 0.62725 -10.63718 10.09091 1.000 45.04403 79 LEU A O 1
ATOM 640 N N . ALA A 1 83 ? 0.37601 -8.79586 8.80380 1.000 51.71618 80 ALA A N 1
ATOM 641 C CA . ALA A 1 83 ? 0.99091 -9.35709 7.61050 1.000 51.01844 80 ALA A CA 1
ATOM 642 C C . ALA A 1 83 ? 2.16347 -8.48656 7.18839 1.000 39.97316 80 ALA A C 1
ATOM 643 O O . ALA A 1 83 ? 2.10287 -7.25865 7.28871 1.000 42.78784 80 ALA A O 1
ATOM 645 N N . VAL A 1 84 ? 3.22727 -9.12810 6.71556 1.000 40.66772 81 VAL A N 1
ATOM 646 C CA . VAL A 1 84 ? 4.44264 -8.44634 6.29062 1.000 36.02608 81 VAL A CA 1
ATOM 647 C C . VAL A 1 84 ? 4.85827 -9.00780 4.93994 1.000 40.84792 81 VAL A C 1
ATOM 648 O O . VAL A 1 84 ? 4.96229 -10.22885 4.77524 1.000 44.99971 81 VAL A O 1
ATOM 652 N N . SER A 1 85 ? 5.08035 -8.12071 3.97349 1.000 38.68494 82 SER A N 1
ATOM 653 C CA . SER A 1 85 ? 5.55486 -8.50108 2.65125 1.000 34.48112 82 SER A CA 1
ATOM 654 C C . SER A 1 85 ? 6.84108 -7.74728 2.35510 1.000 32.03419 82 SER A C 1
ATOM 655 O O . SER A 1 85 ? 6.88246 -6.51729 2.45787 1.000 34.88909 82 SER A O 1
ATOM 658 N N . ILE A 1 86 ? 7.88349 -8.48527 1.98766 1.000 35.92294 83 ILE A N 1
ATOM 659 C CA . ILE A 1 86 ? 9.22121 -7.93626 1.81973 1.000 34.69420 83 ILE A CA 1
ATOM 660 C C . ILE A 1 86 ? 9.73464 -8.28099 0.43023 1.000 43.40925 83 ILE A C 1
ATOM 661 O O . ILE A 1 86 ? 9.57404 -9.41274 -0.03998 1.000 40.10820 83 ILE A O 1
ATOM 666 N N . TRP A 1 87 ? 10.34764 -7.30232 -0.22642 1.000 34.71533 84 TRP A N 1
ATOM 667 C CA . TRP A 1 87 ? 11.22357 -7.54476 -1.36215 1.000 31.39177 84 TRP A CA 1
ATOM 668 C C . TRP A 1 87 ? 12.63145 -7.13927 -0.95829 1.000 35.80311 84 TRP A C 1
ATOM 669 O O . TRP A 1 87 ? 12.82911 -6.05987 -0.39102 1.000 39.09650 84 TRP A O 1
ATOM 680 N N . ALA A 1 88 ? 13.60229 -7.99549 -1.24854 1.000 39.50213 85 ALA A N 1
ATOM 681 C CA . ALA A 1 88 ? 14.96434 -7.75532 -0.80875 1.000 40.92719 85 ALA A CA 1
ATOM 682 C C . ALA A 1 88 ? 15.94333 -8.02597 -1.93928 1.000 45.57895 85 ALA A C 1
ATOM 683 O O . ALA A 1 88 ? 15.66974 -8.84660 -2.82130 1.000 44.44068 85 ALA A O 1
ATOM 685 N N . PRO A 1 89 ? 17.08668 -7.34427 -1.94307 1.000 57.39806 86 PRO A N 1
ATOM 686 C CA . PRO A 1 89 ? 18.14117 -7.66128 -2.91311 1.000 58.21735 86 PRO A CA 1
ATOM 687 C C . PRO A 1 89 ? 18.60205 -9.09755 -2.75006 1.000 64.94705 86 PRO A C 1
ATOM 688 O O . PRO A 1 89 ? 18.39223 -9.70637 -1.68920 1.000 67.65627 86 PRO A O 1
ATOM 692 N N . PRO A 1 90 ? 19.22038 -9.67770 -3.78107 1.000 65.87550 87 PRO A N 1
ATOM 693 C CA . PRO A 1 90 ? 19.64084 -11.08676 -3.68437 1.000 64.11614 87 PRO A CA 1
ATOM 694 C C . PRO A 1 90 ? 20.51511 -11.40200 -2.47905 1.000 60.34282 87 PRO A C 1
ATOM 695 O O . PRO A 1 90 ? 20.34563 -12.46076 -1.86221 1.000 65.78522 87 PRO A O 1
ATOM 699 N N . GLU A 1 91 ? 21.43467 -10.50815 -2.11244 0.674 64.10775 88 GLU A N 1
ATOM 700 C CA . GLU A 1 91 ? 22.35891 -10.79369 -1.02151 0.674 62.66393 88 GLU A CA 1
ATOM 701 C C . GLU A 1 91 ? 21.71512 -10.69212 0.35587 0.674 63.16748 88 GLU A C 1
ATOM 702 O O . GLU A 1 91 ? 22.36999 -11.03292 1.34725 0.674 60.71683 88 GLU A O 1
ATOM 708 N N . ARG A 1 92 ? 20.46695 -10.23895 0.45051 1.000 50.87081 89 ARG A N 1
ATOM 709 C CA . ARG A 1 92 ? 19.79463 -10.07878 1.73526 1.000 51.71301 89 ARG A CA 1
ATOM 710 C C . ARG A 1 92 ? 18.42363 -10.73885 1.71718 1.000 47.19300 89 ARG A C 1
ATOM 711 O O . ARG A 1 92 ? 17.43988 -10.18613 2.21757 1.000 43.94859 89 ARG A O 1
ATOM 719 N N . GLU A 1 93 ? 18.34301 -11.94552 1.15508 1.000 51.70942 90 GLU A N 1
ATOM 720 C CA . GLU A 1 93 ? 17.08245 -12.67358 1.07398 1.000 41.78470 90 GLU A CA 1
ATOM 721 C C . GLU A 1 93 ? 16.80664 -13.50880 2.31965 1.000 44.79394 90 GLU A C 1
ATOM 722 O O . GLU A 1 93 ? 15.67736 -13.50874 2.82147 1.000 48.96846 90 GLU A O 1
ATOM 724 N N . GLU A 1 94 ? 17.81242 -14.22858 2.82773 0.860 47.43445 91 GLU A N 1
ATOM 725 C CA . GLU A 1 94 ? 17.61530 -15.01946 4.04103 0.860 51.87396 91 GLU A CA 1
ATOM 726 C C . GLU A 1 94 ? 17.24882 -14.13095 5.22370 0.860 45.91048 91 GLU A C 1
ATOM 727 O O . GLU A 1 94 ? 16.42953 -14.51380 6.06787 0.860 47.56748 91 GLU A O 1
ATOM 733 N N . ALA A 1 95 ? 17.84382 -12.93736 5.29844 1.000 46.65702 92 ALA A N 1
ATOM 734 C CA . ALA A 1 95 ? 17.48643 -11.99578 6.35418 1.000 39.91487 92 ALA A CA 1
ATOM 735 C C . ALA A 1 95 ? 16.01121 -11.62870 6.28243 1.000 38.73669 92 ALA A C 1
ATOM 736 O O . ALA A 1 95 ? 15.32508 -11.57231 7.31007 1.000 36.11313 92 ALA A O 1
ATOM 738 N N . ALA A 1 96 ? 15.50244 -11.38942 5.07220 1.000 36.42339 93 ALA A N 1
ATOM 739 C CA . ALA A 1 96 ? 14.08126 -11.10923 4.90996 1.000 35.48344 93 ALA A CA 1
ATOM 740 C C . ALA A 1 96 ? 13.22748 -12.31520 5.27518 1.000 40.13613 93 ALA A C 1
ATOM 741 O O . ALA A 1 96 ? 12.09035 -12.15274 5.73311 1.000 42.00852 93 ALA A O 1
ATOM 743 N N . ARG A 1 97 ? 13.75592 -13.52640 5.08545 1.000 44.78903 94 ARG A N 1
ATOM 744 C CA . ARG A 1 97 ? 13.01766 -14.72483 5.47065 1.000 44.16692 94 ARG A CA 1
ATOM 745 C C . ARG A 1 97 ? 12.90420 -14.84260 6.98646 1.000 45.13391 94 ARG A C 1
ATOM 746 O O . ARG A 1 97 ? 11.86059 -15.25857 7.50429 1.000 50.08474 94 ARG A O 1
ATOM 754 N N . ARG A 1 98 ? 13.96510 -14.48158 7.71641 1.000 36.73060 95 ARG A N 1
ATOM 755 C CA . ARG A 1 98 ? 13.90051 -14.52314 9.17475 1.000 34.32272 95 ARG A CA 1
ATOM 756 C C . ARG A 1 98 ? 12.88432 -13.53115 9.72414 1.000 39.13027 95 ARG A C 1
ATOM 757 O O . ARG A 1 98 ? 12.26692 -13.79105 10.76365 1.000 40.31461 95 ARG A O 1
ATOM 765 N N . VAL A 1 99 ? 12.70258 -12.39206 9.05276 1.000 37.52735 96 VAL A N 1
ATOM 766 C CA . VAL A 1 99 ? 11.66530 -11.45390 9.46731 1.000 35.28932 96 VAL A CA 1
ATOM 767 C C . VAL A 1 99 ? 10.28819 -12.04816 9.21357 1.000 37.30576 96 VAL A C 1
ATOM 768 O O . VAL A 1 99 ? 9.39542 -11.97443 10.06714 1.000 40.40650 96 VAL A O 1
ATOM 772 N N . GLU A 1 100 ? 10.09807 -12.65542 8.04061 1.000 40.06756 97 GLU A N 1
ATOM 773 C CA . GLU A 1 100 ? 8.81161 -13.26088 7.71565 1.000 43.30672 97 GLU A CA 1
ATOM 774 C C . GLU A 1 100 ? 8.49147 -14.42099 8.65227 1.000 45.95152 97 GLU A C 1
ATOM 775 O O . GLU A 1 100 ? 7.34033 -14.58708 9.07200 1.000 45.88086 97 GLU A O 1
ATOM 781 N N . ARG A 1 101 ? 9.49719 -15.22787 9.00381 1.000 40.24676 98 ARG A N 1
ATOM 782 C CA . ARG A 1 101 ? 9.26688 -16.30705 9.96131 1.000 46.24229 98 ARG A CA 1
ATOM 783 C C . ARG A 1 101 ? 8.90316 -15.75837 11.33488 1.000 49.20661 98 ARG A C 1
ATOM 784 O O . ARG A 1 101 ? 8.02610 -16.30217 12.01567 1.000 46.97845 98 ARG A O 1
ATOM 792 N N . LEU A 1 102 ? 9.56444 -14.67720 11.75661 1.000 44.48026 99 LEU A N 1
ATOM 793 C CA . LEU A 1 102 ? 9.27833 -14.09219 13.06264 1.000 37.99539 99 LEU A CA 1
ATOM 794 C C . LEU A 1 102 ? 7.86133 -13.53612 13.12548 1.000 37.89093 99 LEU A C 1
ATOM 795 O O . LEU A 1 102 ? 7.16884 -13.69598 14.13725 1.000 42.86697 99 LEU A O 1
ATOM 800 N N . VAL A 1 103 ? 7.41381 -12.86998 12.06171 1.000 34.98070 100 VAL A N 1
ATOM 801 C CA . VAL A 1 103 ? 6.05701 -12.33704 12.06353 1.000 38.31786 100 VAL A CA 1
ATOM 802 C C . VAL A 1 103 ? 5.04329 -13.47356 12.06722 1.000 45.43803 100 VAL A C 1
ATOM 803 O O . VAL A 1 103 ? 4.04826 -13.43065 12.80167 1.000 43.93868 100 VAL A O 1
ATOM 807 N N . GLU A 1 104 ? 5.29640 -14.52021 11.27141 1.000 50.32327 101 GLU A N 1
ATOM 808 C CA . GLU A 1 104 ? 4.37743 -15.65391 11.19891 1.000 51.58684 101 GLU A CA 1
ATOM 809 C C . GLU A 1 104 ? 4.30047 -16.39553 12.52801 1.000 50.64339 101 GLU A C 1
ATOM 810 O O . GLU A 1 104 ? 3.22271 -16.85126 12.92970 1.000 50.56836 101 GLU A O 1
ATOM 816 N N . GLU A 1 105 ? 5.43266 -16.52866 13.22395 1.000 44.90668 102 GLU A N 1
ATOM 817 C CA . GLU A 1 105 ? 5.41003 -17.11041 14.56197 1.000 46.46047 102 GLU A CA 1
ATOM 818 C C . GLU A 1 105 ? 4.54658 -16.28133 15.50405 1.000 47.88008 102 GLU A C 1
ATOM 819 O O . GLU A 1 105 ? 3.79650 -16.83173 16.31809 1.000 52.88772 102 GLU A O 1
ATOM 825 N N . ALA A 1 106 ? 4.62849 -14.95437 15.39899 1.000 46.18123 103 ALA A N 1
ATOM 826 C CA . ALA A 1 106 ? 3.85392 -14.08371 16.27613 1.000 40.83150 103 ALA A CA 1
ATOM 827 C C . ALA A 1 106 ? 2.40626 -13.97437 15.81353 1.000 47.22988 103 ALA A C 1
ATOM 828 O O . ALA A 1 106 ? 1.47737 -14.07598 16.62242 1.000 40.45722 103 ALA A O 1
ATOM 830 N N . PHE A 1 107 ? 2.20131 -13.74511 14.51699 1.000 50.37222 104 PHE A N 1
ATOM 831 C CA . PHE A 1 107 ? 0.87455 -13.69103 13.90988 1.000 49.34774 104 PHE A CA 1
ATOM 832 C C . PHE A 1 107 ? 0.90969 -14.57745 12.67270 1.000 56.66402 104 PHE A C 1
ATOM 833 O O . PHE A 1 107 ? 1.59660 -14.24727 11.69994 1.000 63.82818 104 PHE A O 1
ATOM 841 N N . ASN A 1 108 ? 0.18506 -15.69822 12.70544 0.907 52.60906 105 ASN A N 1
ATOM 842 C CA . ASN A 1 108 ? 0.06301 -16.54562 11.52286 0.907 58.87216 105 ASN A CA 1
ATOM 843 C C . ASN A 1 108 ? -0.38117 -15.70949 10.33275 0.907 63.78317 105 ASN A C 1
ATOM 844 O O . ASN A 1 108 ? -1.45566 -15.10196 10.35691 0.907 71.63069 105 ASN A O 1
ATOM 849 N N . THR A 1 109 ? 0.46007 -15.68237 9.29403 0.774 69.90530 106 THR A N 1
ATOM 850 C CA . THR A 1 109 ? 0.36287 -14.64666 8.26677 0.774 68.97025 106 THR A CA 1
ATOM 851 C C . THR A 1 109 ? -0.95937 -14.71962 7.51165 0.774 61.68298 106 THR A C 1
ATOM 852 O O . THR A 1 109 ? -1.61852 -13.69528 7.30262 0.774 66.26750 106 THR A O 1
ATOM 854 N N . THR A 1 110 ? -1.35743 -15.92931 7.08586 1.000 52.98206 107 THR A N 1
ATOM 855 C CA . THR A 1 110 ? -2.57122 -16.24319 6.32873 1.000 64.43095 107 THR A CA 1
ATOM 856 C C . THR A 1 110 ? -2.48928 -15.66995 4.91602 1.000 60.57180 107 THR A C 1
ATOM 857 O O . THR A 1 110 ? -1.88056 -14.61508 4.70199 1.000 70.02253 107 THR A O 1
ATOM 861 N N . PRO A 1 111 ? -3.08216 -16.34445 3.92634 1.000 64.75126 108 PRO A N 1
ATOM 862 C CA . PRO A 1 111 ? -2.80388 -15.97747 2.52520 1.000 63.28318 108 PRO A CA 1
ATOM 863 C C . PRO A 1 111 ? -3.36730 -14.63374 2.09768 1.000 54.03347 108 PRO A C 1
ATOM 864 O O . PRO A 1 111 ? -2.68548 -13.89044 1.38124 1.000 54.50437 108 PRO A O 1
ATOM 868 N N . GLU A 1 112 ? -4.59378 -14.29902 2.49734 1.000 54.29942 109 GLU A N 1
ATOM 869 C CA . GLU A 1 112 ? -5.25991 -13.13360 1.92132 1.000 60.16174 109 GLU A CA 1
ATOM 870 C C . GLU A 1 112 ? -4.55396 -11.83525 2.29500 1.000 64.77067 109 GLU A C 1
ATOM 871 O O . GLU A 1 112 ? -4.17924 -11.04735 1.41915 1.000 63.61298 109 GLU A O 1
ATOM 877 N N . THR A 1 113 ? -4.37432 -11.58364 3.59404 1.000 67.61098 110 THR A N 1
ATOM 878 C CA . THR A 1 113 ? -3.71348 -10.35366 4.00926 1.000 62.57866 110 THR A CA 1
ATOM 879 C C . THR A 1 113 ? -2.23152 -10.35932 3.66268 1.000 58.92325 110 THR A C 1
ATOM 880 O O . THR A 1 113 ? -1.61497 -9.29035 3.61413 1.000 60.15290 110 THR A O 1
ATOM 884 N N . ARG A 1 114 ? -1.65073 -11.53525 3.41268 1.000 54.72476 111 ARG A N 1
ATOM 885 C CA . ARG A 1 114 ? -0.28001 -11.59025 2.91899 1.000 50.78383 111 ARG A CA 1
ATOM 886 C C . ARG A 1 114 ? -0.18318 -11.09281 1.48234 1.000 58.62566 111 ARG A C 1
ATOM 887 O O . ARG A 1 114 ? 0.81960 -10.47328 1.11044 1.000 58.50132 111 ARG A O 1
ATOM 895 N N . GLU A 1 115 ? -1.20875 -11.34129 0.66709 0.749 54.90013 112 GLU A N 1
ATOM 896 C CA . GLU A 1 115 ? -1.20054 -10.88491 -0.71770 0.749 57.35440 112 GLU A CA 1
ATOM 897 C C . GLU A 1 115 ? -1.68756 -9.45294 -0.86901 0.749 57.45617 112 GLU A C 1
ATOM 898 O O . GLU A 1 115 ? -1.25447 -8.75745 -1.79439 0.749 49.19987 112 GLU A O 1
ATOM 904 N N . ARG A 1 116 ? -2.57713 -8.99491 0.01495 0.909 61.42272 113 ARG A N 1
ATOM 905 C CA . ARG A 1 116 ? -2.94217 -7.58312 0.01440 0.909 56.61850 113 ARG A CA 1
ATOM 906 C C . ARG A 1 116 ? -1.75418 -6.70618 0.38374 0.909 57.43865 113 ARG A C 1
ATOM 907 O O . ARG A 1 116 ? -1.65549 -5.56409 -0.08035 0.909 58.93588 113 ARG A O 1
ATOM 915 N N . ALA A 1 117 ? -0.84464 -7.21790 1.21486 1.000 54.52767 114 ALA A N 1
ATOM 916 C CA . ALA A 1 117 ? 0.36275 -6.46660 1.53611 1.000 55.03177 114 ALA A CA 1
ATOM 917 C C . ALA A 1 117 ? 1.37266 -6.53150 0.39860 1.000 52.02053 114 ALA A C 1
ATOM 918 O O . ALA A 1 117 ? 2.03670 -5.53247 0.09805 1.000 48.00197 114 ALA A O 1
ATOM 920 N N . ARG A 1 118 ? 1.49678 -7.69670 -0.24483 0.816 50.02117 115 ARG A N 1
ATOM 921 C CA . ARG A 1 118 ? 2.39328 -7.82060 -1.38867 0.816 43.22886 115 ARG A CA 1
ATOM 922 C C . ARG A 1 118 ? 2.01240 -6.85555 -2.50126 0.816 43.89385 115 ARG A C 1
ATOM 923 O O . ARG A 1 118 ? 2.88826 -6.36086 -3.22005 0.816 47.0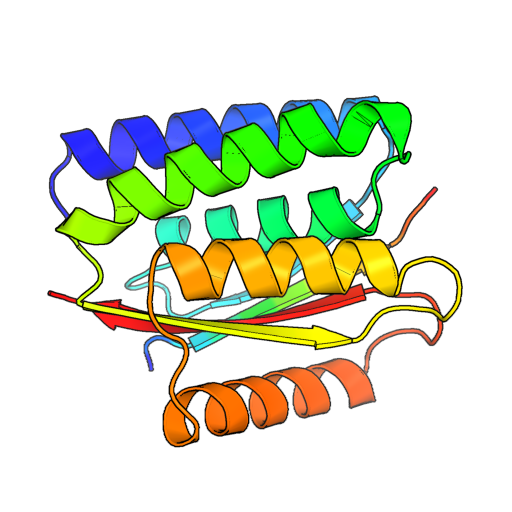1759 115 ARG A O 1
ATOM 931 N N . LYS A 1 119 ? 0.71824 -6.56303 -2.64792 1.000 49.12940 116 LYS A N 1
ATOM 932 C CA . LYS A 1 119 ? 0.28752 -5.58410 -3.64088 1.000 50.63259 116 LYS A CA 1
ATOM 933 C C . LYS A 1 119 ? 0.79776 -4.19099 -3.29294 1.000 47.23431 116 LYS A C 1
ATOM 934 O O . LYS A 1 119 ? 1.39965 -3.51337 -4.13416 1.000 58.29214 116 LYS A O 1
ATOM 940 N N . LEU A 1 120 ? 0.56817 -3.74335 -2.05467 1.000 50.08212 117 LEU A N 1
ATOM 941 C CA . LEU A 1 120 ? 1.12301 -2.46078 -1.63146 1.000 54.32170 117 LEU A CA 1
ATOM 942 C C . LEU A 1 120 ? 2.64399 -2.47881 -1.68169 1.000 47.31186 117 LEU A C 1
ATOM 943 O O . LEU A 1 120 ? 3.27038 -1.45564 -1.98398 1.000 50.24613 117 LEU A O 1
ATOM 948 N N . ARG A 1 121 ? 3.25352 -3.63262 -1.40413 1.000 36.22994 118 ARG A N 1
ATOM 949 C CA . ARG A 1 121 ? 4.69602 -3.76082 -1.57475 1.000 40.93591 118 ARG A CA 1
ATOM 950 C C . ARG A 1 121 ? 5.08854 -3.55473 -3.03042 1.000 37.48203 118 ARG A C 1
ATOM 951 O O . ARG A 1 121 ? 6.00839 -2.78773 -3.33658 1.000 38.88552 118 ARG A O 1
ATOM 959 N N . ASP A 1 122 ? 4.39111 -4.23019 -3.94670 1.000 44.68779 119 ASP A N 1
ATOM 960 C CA . ASP A 1 122 ? 4.70281 -4.08404 -5.36402 1.000 46.85163 119 ASP A CA 1
ATOM 961 C C . ASP A 1 122 ? 4.43195 -2.66949 -5.85623 1.000 43.84908 119 ASP A C 1
ATOM 962 O O . ASP A 1 122 ? 5.11601 -2.19200 -6.76725 1.000 49.55330 119 ASP A O 1
ATOM 967 N N . GLU A 1 123 ? 3.45114 -1.98166 -5.26478 1.000 50.15694 120 GLU A N 1
ATOM 968 C CA . GLU A 1 123 ? 3.19853 -0.59081 -5.63256 1.000 48.34685 120 GLU A CA 1
ATOM 969 C C . GLU A 1 123 ? 4.37060 0.30343 -5.25063 1.000 48.72357 120 GLU A C 1
ATOM 970 O O . GLU A 1 123 ? 4.72793 1.22046 -5.99942 1.000 47.52387 120 GLU A O 1
ATOM 976 N N . ALA A 1 124 ? 4.98139 0.05242 -4.09031 1.000 46.95962 121 ALA A N 1
ATOM 977 C CA . ALA A 1 124 ? 6.17879 0.78778 -3.70231 1.000 38.57380 121 ALA A CA 1
ATOM 978 C C . ALA A 1 124 ? 7.40629 0.31545 -4.46611 1.000 39.62774 121 ALA A C 1
ATOM 979 O O . ALA A 1 124 ? 8.36395 1.08042 -4.62728 1.000 38.93302 121 ALA A O 1
ATOM 981 N N . ARG A 1 125 ? 7.39217 -0.93093 -4.94369 1.000 39.40717 122 ARG A N 1
ATOM 982 C CA . ARG A 1 125 ? 8.50603 -1.44300 -5.73387 1.000 42.43511 122 ARG A CA 1
ATOM 983 C C . ARG A 1 125 ? 8.59159 -0.77033 -7.09667 1.000 46.15597 122 ARG A C 1
ATOM 984 O O . ARG A 1 125 ? 9.67182 -0.72671 -7.69617 1.000 48.49546 122 ARG A O 1
ATOM 992 N N . ARG A 1 126 ? 7.47303 -0.25015 -7.60647 1.000 48.45133 123 ARG A N 1
ATOM 993 C CA . ARG A 1 126 ? 7.51103 0.44115 -8.89064 1.000 47.50466 123 ARG A CA 1
ATOM 994 C C . ARG A 1 126 ? 8.37789 1.69408 -8.82419 1.000 46.62937 123 ARG A C 1
ATOM 995 O O . ARG A 1 126 ? 9.00814 2.06471 -9.82215 1.000 42.00035 123 ARG A O 1
ATOM 1003 N N . ASP A 1 127 ? 8.44201 2.34401 -7.65730 1.000 48.97786 124 ASP A N 1
ATOM 1004 C CA . ASP A 1 127 ? 9.26566 3.53122 -7.46305 1.000 57.26246 124 ASP A CA 1
ATOM 1005 C C . ASP A 1 127 ? 10.56059 3.26580 -6.70858 1.000 57.62975 124 ASP A C 1
ATOM 1006 O O . ASP A 1 127 ? 11.44657 4.12842 -6.71606 1.000 59.79944 124 ASP A O 1
ATOM 1011 N N . ALA A 1 128 ? 10.69678 2.11050 -6.06437 1.000 54.70824 125 ALA A N 1
ATOM 1012 C CA . ALA A 1 128 ? 11.88810 1.82219 -5.28225 1.000 56.77743 125 ALA A CA 1
ATOM 1013 C C . ALA A 1 128 ? 13.08185 1.53621 -6.19163 1.000 61.96648 125 ALA A C 1
ATOM 1014 O O . ALA A 1 128 ? 12.93728 1.23686 -7.37891 1.000 66.62193 125 ALA A O 1
ATOM 1016 N N . GLU A 1 129 ? 14.27819 1.63248 -5.61190 0.909 55.99669 126 GLU A N 1
ATOM 1017 C CA . GLU A 1 129 ? 15.51189 1.33707 -6.32387 0.909 51.56822 126 GLU A CA 1
ATOM 1018 C C . GLU A 1 129 ? 15.77490 -0.16697 -6.32801 0.909 57.26039 126 GLU A C 1
ATOM 1019 O O . GLU A 1 129 ? 15.27333 -0.89539 -5.46790 0.909 61.38863 126 GLU A O 1
ATOM 1021 N N . PRO A 1 130 ? 16.55797 -0.66303 -7.29249 1.000 63.91251 127 PRO A N 1
ATOM 1022 C CA . PRO A 1 130 ? 16.75866 -2.12090 -7.39213 1.000 66.05430 127 PRO A CA 1
ATOM 1023 C C . PRO A 1 130 ? 17.44616 -2.74209 -6.18670 1.000 62.74184 127 PRO A C 1
ATOM 1024 O O . PRO A 1 130 ? 17.32958 -3.95838 -5.98917 1.000 61.89559 127 PRO A O 1
ATOM 1028 N N . ASP A 1 131 ? 18.15532 -1.95787 -5.37672 1.000 61.88775 128 ASP A N 1
ATOM 1029 C CA . ASP A 1 131 ? 18.87243 -2.47515 -4.21863 1.000 58.40248 128 ASP A CA 1
ATOM 1030 C C . ASP A 1 131 ? 18.21484 -2.07756 -2.90319 1.000 58.83756 128 ASP A C 1
ATOM 1031 O O . ASP A 1 131 ? 18.82741 -2.23197 -1.84021 1.000 63.64861 128 ASP A O 1
ATOM 1036 N N . GLU A 1 132 ? 16.98574 -1.56993 -2.94819 1.000 54.33634 129 GLU A N 1
ATOM 1037 C CA . GLU A 1 132 ? 16.26211 -1.19056 -1.74509 1.000 43.88399 129 GLU A CA 1
ATOM 1038 C C . GLU A 1 132 ? 15.39918 -2.34196 -1.25518 1.000 43.96022 129 GLU A C 1
ATOM 1039 O O . GLU A 1 132 ? 14.79491 -3.06935 -2.04770 1.000 48.47235 129 GLU A O 1
ATOM 1045 N N . VAL A 1 133 ? 15.34878 -2.50015 0.05762 1.000 36.39966 130 VAL A N 1
ATOM 1046 C CA . VAL A 1 133 ? 14.38954 -3.40061 0.67896 1.000 37.73390 130 VAL A CA 1
ATOM 1047 C C . VAL A 1 133 ? 13.06558 -2.66711 0.80695 1.000 36.19529 130 VAL A C 1
ATOM 1048 O O . VAL A 1 133 ? 13.02302 -1.51613 1.25571 1.000 40.58421 130 VAL A O 1
ATOM 1052 N N . VAL A 1 134 ? 11.98498 -3.32153 0.40006 1.000 28.37681 131 VAL A N 1
ATOM 1053 C CA . VAL A 1 134 ? 10.64252 -2.76875 0.51434 1.000 30.55377 131 VAL A CA 1
ATOM 1054 C C . VAL A 1 134 ? 9.86022 -3.65114 1.46989 1.000 27.43626 131 VAL A C 1
ATOM 1055 O O . VAL A 1 134 ? 9.79025 -4.87197 1.28190 1.000 30.44590 131 VAL A O 1
ATOM 1059 N N . VAL A 1 135 ? 9.28329 -3.03949 2.49683 1.000 28.49082 132 VAL A N 1
ATOM 1060 C CA . VAL A 1 135 ? 8.47332 -3.74549 3.47805 1.000 28.67501 132 VAL A CA 1
ATOM 1061 C C . VAL A 1 135 ? 7.09132 -3.11450 3.48454 1.000 21.77280 132 VAL A C 1
ATOM 1062 O O . VAL A 1 135 ? 6.95638 -1.89835 3.66411 1.000 31.38871 132 VAL A O 1
ATOM 1066 N N . ALA A 1 136 ? 6.07314 -3.93424 3.26696 1.000 26.22130 133 ALA A N 1
ATOM 1067 C CA . ALA A 1 136 ? 4.68550 -3.52353 3.38868 1.000 28.23902 133 ALA A CA 1
ATOM 1068 C C . ALA A 1 136 ? 4.04190 -4.33112 4.50303 1.000 28.94134 133 ALA A C 1
ATOM 1069 O O . ALA A 1 136 ? 4.31373 -5.52630 4.65403 1.000 27.99989 133 ALA A O 1
ATOM 1071 N N . VAL A 1 137 ? 3.19551 -3.67573 5.28575 1.000 23.97868 134 VAL A N 1
ATOM 1072 C CA . VAL A 1 137 ? 2.60713 -4.27695 6.47101 1.000 29.29400 134 VAL A CA 1
ATOM 1073 C C . VAL A 1 137 ? 1.11505 -3.98818 6.47926 1.000 37.79122 134 VAL A C 1
ATOM 1074 O O . VAL A 1 137 ? 0.68652 -2.86918 6.17625 1.000 40.91045 134 VAL A O 1
ATOM 1078 N N . HIS A 1 138 ? 0.32513 -5.00469 6.81288 1.000 49.69645 135 HIS A N 1
ATOM 1079 C CA . HIS A 1 138 ? -1.10259 -4.85547 7.04926 1.000 49.57290 135 HIS A CA 1
ATOM 1080 C C . HIS A 1 138 ? -1.41442 -5.33901 8.45653 1.000 46.37009 135 HIS A C 1
ATOM 1081 O O . HIS A 1 138 ? -0.92460 -6.39267 8.87821 1.000 44.15544 135 HIS A O 1
ATOM 1088 N N . LEU A 1 139 ? -2.21517 -4.56330 9.18071 1.000 46.92602 136 LEU A N 1
ATOM 1089 C CA . LEU A 1 139 ? -2.66864 -4.92960 10.51165 1.000 46.87499 136 LEU A CA 1
ATOM 1090 C C . LEU A 1 139 ? -4.16264 -4.66633 10.61581 1.000 50.27916 136 LEU A C 1
ATOM 1091 O O . LEU A 1 139 ? -4.69808 -3.76514 9.96353 1.000 51.87548 136 LEU A O 1
ATOM 1096 N N . VAL A 1 140 ? -4.82868 -5.46747 11.43892 1.000 46.69682 137 VAL A N 1
ATOM 1097 C CA . VAL A 1 140 ? -6.22730 -5.27361 11.79478 1.000 56.29777 137 VAL A CA 1
ATOM 1098 C C . VAL A 1 140 ? -6.28928 -5.06465 13.30498 1.000 56.13435 137 VAL A C 1
ATOM 1099 O O . VAL A 1 140 ? -5.87675 -5.94248 14.06959 1.000 50.94475 137 VAL A O 1
ATOM 1103 N N . PRO A 1 141 ? -6.77072 -3.91979 13.78117 1.000 51.46575 138 PRO A N 1
ATOM 1104 C CA . PRO A 1 141 ? -6.72645 -3.63864 15.22047 1.000 59.43961 138 PRO A CA 1
ATOM 1105 C C . PRO A 1 141 ? -7.69062 -4.51323 16.00678 1.000 59.42074 138 PRO A C 1
ATOM 1106 O O . PRO A 1 141 ? -8.73199 -4.94081 15.50410 1.000 62.11416 138 PRO A O 1
ATOM 1110 N N . LYS A 1 142 ? -7.33209 -4.77173 17.26216 1.000 60.99716 139 LYS A N 1
ATOM 1111 C CA . LYS A 1 142 ? -8.19786 -5.53285 18.15923 1.000 63.23647 139 LYS A CA 1
ATOM 1112 C C . LYS A 1 142 ? -9.42412 -4.71755 18.55606 1.000 62.00645 139 LYS A C 1
ATOM 1113 O O . LYS A 1 142 ? -9.35296 -3.49602 18.68867 1.000 64.54705 139 LYS A O 1
ATOM 1119 N N . PRO B 2 2 ? -6.87255 2.15445 6.46679 1.000 71.72302 141 PRO B N 1
ATOM 1120 C CA . PRO B 2 2 ? -6.77780 0.87028 5.76426 1.000 62.81477 141 PRO B CA 1
ATOM 1121 C C . PRO B 2 2 ? -6.08223 -0.21225 6.58199 1.000 69.71944 141 PRO B C 1
ATOM 1122 O O . PRO B 2 2 ? -6.18008 -1.39348 6.24155 1.000 69.09959 141 PRO B O 1
ATOM 1126 N N . GLY B 2 3 ? -5.39837 0.18533 7.65371 1.000 67.87625 142 GLY B N 1
ATOM 1127 C CA . GLY B 2 3 ? -4.52977 -0.74212 8.34938 1.000 63.31638 142 GLY B CA 1
ATOM 1128 C C . GLY B 2 3 ? -3.26685 -1.08366 7.59872 1.000 51.16209 142 GLY B C 1
ATOM 1129 O O . GLY B 2 3 ? -2.52556 -1.97160 8.02987 1.000 49.58936 142 GLY B O 1
ATOM 1130 N N . PHE B 2 4 ? -3.00171 -0.39716 6.49059 1.000 55.85978 143 PHE B N 1
ATOM 1131 C CA . PHE B 2 4 ? -1.84688 -0.64069 5.64242 1.000 45.97711 143 PHE B CA 1
ATOM 1132 C C . PHE B 2 4 ? -0.75569 0.39240 5.88918 1.000 42.34012 143 PHE B C 1
ATOM 1133 O O . PHE B 2 4 ? -1.01761 1.51312 6.33390 1.000 36.22699 143 PHE B O 1
ATOM 1141 N N . GLY B 2 5 ? 0.47499 -0.00376 5.58295 1.000 32.96127 144 GLY B N 1
ATOM 1142 C CA . GLY B 2 5 ? 1.62076 0.87011 5.68317 1.000 28.04941 144 GLY B CA 1
ATOM 1143 C C . GLY B 2 5 ? 2.78460 0.28469 4.92274 1.000 26.40487 144 GLY B C 1
ATOM 1144 O O . GLY B 2 5 ? 2.95991 -0.93853 4.89103 1.000 33.30188 144 GLY B O 1
ATOM 1145 N N . VAL B 2 6 ? 3.58260 1.13795 4.29430 1.000 26.22501 145 VAL B N 1
ATOM 1146 C CA . VAL B 2 6 ? 4.70486 0.67641 3.49119 1.000 26.39028 145 VAL B CA 1
ATOM 1147 C C . VAL B 2 6 ? 5.88131 1.60993 3.71523 1.000 25.67590 145 VAL B C 1
ATOM 1148 O O . VAL B 2 6 ? 5.71309 2.81763 3.91968 1.000 26.64750 145 VAL B O 1
ATOM 1152 N N . GLY B 2 7 ? 7.07588 1.03312 3.70584 1.000 23.81781 146 GLY B N 1
ATOM 1153 C CA . GLY B 2 7 ? 8.29433 1.81039 3.73626 1.000 26.60131 146 GLY B CA 1
ATOM 1154 C C . GLY B 2 7 ? 9.39451 1.04173 3.04384 1.000 22.43545 146 GLY B C 1
ATOM 1155 O O . GLY B 2 7 ? 9.25724 -0.14433 2.73568 1.000 25.83167 146 GLY B O 1
ATOM 1156 N N . ARG B 2 8 ? 10.49740 1.73455 2.79401 1.000 23.42519 147 ARG B N 1
ATOM 1157 C CA . ARG B 2 8 ? 11.61634 1.10469 2.12406 1.000 31.28870 147 ARG B CA 1
ATOM 1158 C C . ARG B 2 8 ? 12.90752 1.52664 2.79553 1.000 30.63198 147 ARG B C 1
ATOM 1159 O O . ARG B 2 8 ? 12.95713 2.48365 3.57496 1.000 37.69793 147 ARG B O 1
ATOM 1167 N N . GLY B 2 9 ? 13.95824 0.79460 2.47740 1.000 29.37308 148 GLY B N 1
ATOM 1168 C CA . GLY B 2 9 ? 15.22682 0.98231 3.14588 1.000 32.01301 148 GLY B CA 1
ATOM 1169 C C . GLY B 2 9 ? 16.38250 0.73282 2.20806 1.000 37.21020 148 GLY B C 1
ATOM 1170 O O . GLY B 2 9 ? 16.30271 -0.07861 1.28482 1.000 38.13224 148 GLY B O 1
ATOM 1171 N N . LEU B 2 10 ? 17.47967 1.42331 2.48089 1.000 43.69815 149 LEU B N 1
ATOM 1172 C CA . LEU B 2 10 ? 18.71184 1.26961 1.73266 1.000 46.26454 149 LEU B CA 1
ATOM 1173 C C . LEU B 2 10 ? 19.84318 1.03992 2.71823 1.000 39.21140 149 LEU B C 1
ATOM 1174 O O . LEU B 2 10 ? 19.85962 1.62573 3.80714 1.000 49.74706 149 LEU B O 1
ATOM 1179 N N . ALA B 2 11 ? 20.77599 0.18715 2.32975 1.000 51.05359 150 ALA B N 1
ATOM 1180 C CA . ALA B 2 11 ? 21.95042 -0.13703 3.12058 1.000 56.19367 150 ALA B CA 1
ATOM 1181 C C . ALA B 2 11 ? 23.06546 0.86002 2.84013 1.000 60.57986 150 ALA B C 1
ATOM 1182 O O . ALA B 2 11 ? 23.03530 1.56763 1.82965 1.000 65.93708 150 ALA B O 1
ATOM 1184 N N . PRO B 2 12 ? 24.07174 0.95821 3.72917 1.000 58.64731 151 PRO B N 1
ATOM 1185 C CA . PRO B 2 12 ? 25.22453 1.83395 3.47714 1.000 57.16674 151 PRO B CA 1
ATOM 1186 C C . PRO B 2 12 ? 25.94556 1.51221 2.16990 1.000 56.28615 151 PRO B C 1
ATOM 1187 O O . PRO B 2 12 ? 26.05459 0.33665 1.81807 1.000 65.94524 151 PRO B O 1
#

Secondary structure (DSSP, 8-state):
--HHHHHHHHHHHHHHHHHHHHHT-EEEEEEE-GGGHHHHHHHHHHHHHHHHS-GGGHHHHHHHHHHHHHHHTTTEEEEEEEEE--GGGHHHHHHHHHHHHHHS---HHHHHHHHHHHHHHHTTS-TT-EEEEEEEEE-/--EEEEEEE--

InterPro domains:
  IPR000504 RNA recognition motif domain [PF00076] (342-396)
  IPR000504 RNA recognition motif domain [PS50102] (340-415)
  IPR000504 RNA recognition motif domain [SM00360] (341-411)
  IPR002075 Nuclear transport factor 2 domain [PF02136] (11-133)
  IPR012677 Nucleotide-binding alpha-beta plait domain superfamily [G3DSA:3.30.70.330] (318-453)
  IPR018222 Nuclear transport factor 2, eukaryote [PS50177] (11-133)
  IPR018222 Nuclear transport factor 2, eukaryote [cd00780] (7-135)
  IPR032710 NTF2-like domain superfamily [SSF54427] (4-133)
  IPR034374 G3BP1, RNA recognition motif [cd12463] (337-416)
  IPR035979 RNA-binding domain superfamily [SSF54928] (336-443)
  IPR039539 Ras GTPase-activating protein-binding protein [PTHR10693] (8-444)

Sequence (150 aa):
MPPRVRRRVEELLRRARELAEELGIRVEVLEVDPEYELELTAVITLAILAVLAPPERQDEVLELLRETLKTLSEVVESLAVSIWAPPEREEAARRVERLVEEAFNTTPETRERARKLRDEARRDAEPDEVVVAVHLVPKPGFGVGRGLAP

Solvent-accessible surface area: 7563 Å² total; per-residue (Å²): 149,44,92,155,2,67,130,98,0,57,100,6,10,123,84,0,129,84,1,7,128,120,27,23,4,183,38,89,45,72,83,27,14,112,128,53,92,22,4,0,9,0,0,0,0,0,0,0,0,1,0,3,1,55,98,150,80,11,104,61,0,27,64,15,0,87,36,0,0,114,16,0,38,82,16,2,100,30,1,0,11,5,11,69,20,10,114,152,79,38,84,6,6,140,76,0,52,109,27,3,57,133,35,12,124,10,64,99,138,20,107,96,118,0,113,102,16,21,55,76,10,72,179,118,16,35,99,92,24,0,0,0,0,0,39,3,60,52,148,118,5,21,0,4,0,39,2,72,22,123

B-factor: mean 46.04, std 12.34, range [20.3, 88.35]

Radius of gyration: 13.58 Å; Cα contacts (8 Å, |Δi|>4): 289; chains: 2; bounding box: 34×25×37 Å

GO terms:
  GO:0005737 cytoplasm (C, IDA)
  GO:0010494 cytoplasmic stress granule (C, IDA)
  GO:0043024 ribosomal small subunit binding (F, IDA)
  GO:0032481 positive regulation of type I interferon production (P, IDA)
  GO:0034063 stress granule assembly (P, IDA)
  GO:0140693 molecular condensate scaffold activity (F, IDA)
  GO:0005634 nucleus (C, EXP)
  GO:0016887 ATP hydrolysis activity (F, EXP)
  GO:0032481 positive regulation of type I interferon production (P, IMP)
  GO:0051607 defense response to virus (P, IMP)
  GO:0005515 protein binding (F, IPI)
  GO:0005634 nucleus (C, TAS)
  GO:0003678 DNA helicase activity (F, TAS)
  GO:0003724 RNA helicase activity (F, TAS)
  GO:0007265 Ras protein signal transduction (P, TAS)
  GO:0003678 DNA helicase activity (F, IDA)
  GO:0003724 RNA helicase activity (F, IDA)
  GO:0033677 DNA/RNA helicase activity (F, IDA)
  GO:0005829 cytosol (C, TAS)
  GO:0005829 cytosol (C, IDA)

Nearest PDB structures (foldseek):
  8rsl-assembly2_B  TM=5.198E-01  e=2.682E+00  Staphylococcus aureus
  4c0d-assembly1_A  TM=2.580E-01  e=2.400E+00  Homo sapiens

Foldseek 3Di:
DPVVLLVLLVVLQVVLVVVCVVQVHDDDPPDDDPVCCSLQSSLRSLLQCLLPPDPVCNVVSVVSNLVSLVSCVQWFVAKEKDKDAAPVRPVSNVSSRVSRCVSGVHDPPNNVVQVVVQVVVVVVDDNHGMTMGMDTDTD/DPDDDDDDDDD